Protein AF-A0A349M7J9-F1 (afdb_monomer_lite)

Sequence (67 aa):
AQQWQWTFNYPQYGATSQGAQVIDLPVNRPVEFYVTSKDVLHGFSIRALGVRVDANPGQVTTTPIVT

Foldseek 3Di:
DEPPWDKDDDVVVRDIDGRDPDDDDDAQDKDKDWAAYPDAKDWDDDVVFPDTDIHYHPDTDMDITTD

pLDDT: mean 92.01, std 7.14, range [62.16, 98.0]

Secondary structure (DSSP, 8-state):
-BTTB-EEEEGGGTEEEES-S-----SSSEEEEEE-BSSS-EEEEEGGGTEEEEE-BT--EEEEEE-

Radius of gyration: 11.69 Å; chains: 1; bounding box: 24×21×30 Å

Structure (mmCIF, N/CA/C/O backbone):
data_AF-A0A349M7J9-F1
#
_entry.id   AF-A0A349M7J9-F1
#
loop_
_atom_site.group_PDB
_atom_site.id
_atom_site.type_symbol
_atom_site.label_atom_id
_atom_site.label_alt_id
_atom_site.label_comp_id
_atom_site.label_asym_id
_atom_site.label_entity_id
_atom_site.label_seq_id
_atom_site.pdbx_PDB_ins_code
_atom_site.Cartn_x
_atom_site.Cartn_y
_atom_site.Cartn_z
_atom_site.occupancy
_atom_site.B_iso_or_equiv
_atom_site.auth_seq_id
_atom_site.auth_comp_id
_atom_site.auth_asym_id
_atom_site.auth_atom_id
_atom_site.pdbx_PDB_model_num
ATOM 1 N N . ALA A 1 1 ? -4.084 -4.412 6.907 1.00 85.69 1 ALA A N 1
ATOM 2 C CA . ALA A 1 1 ? -3.283 -5.016 7.989 1.00 85.69 1 ALA A CA 1
ATOM 3 C C . ALA A 1 1 ? -4.193 -5.445 9.127 1.00 85.69 1 ALA A C 1
ATOM 5 O O . ALA A 1 1 ? -5.264 -4.866 9.274 1.00 85.69 1 ALA A O 1
ATOM 6 N N . GLN A 1 2 ? -3.777 -6.454 9.880 1.00 90.69 2 GLN A N 1
ATOM 7 C CA . GLN A 1 2 ? -4.342 -6.841 11.174 1.00 90.69 2 GLN A CA 1
ATOM 8 C C . GLN A 1 2 ? -3.200 -7.408 12.032 1.00 90.69 2 GLN A C 1
ATOM 10 O O . GLN A 1 2 ? -2.120 -7.682 11.496 1.00 90.69 2 GLN A O 1
ATOM 15 N N . GLN A 1 3 ? -3.399 -7.579 13.337 1.00 88.38 3 GLN A N 1
ATOM 16 C CA . GLN A 1 3 ? -2.380 -8.129 14.229 1.00 88.38 3 GLN A CA 1
ATOM 17 C C . GLN A 1 3 ? -1.761 -9.406 13.649 1.00 88.38 3 GLN A C 1
ATOM 19 O O . GLN A 1 3 ? -2.448 -10.372 13.319 1.00 88.38 3 GLN A O 1
ATOM 24 N N . TRP A 1 4 ? -0.434 -9.346 13.494 1.00 87.44 4 TRP A N 1
ATOM 25 C CA . TRP A 1 4 ? 0.450 -10.416 13.015 1.00 87.44 4 TRP A CA 1
ATOM 26 C C . TRP A 1 4 ? 0.226 -10.904 11.580 1.00 87.44 4 TRP A C 1
ATOM 28 O O . TRP A 1 4 ? 0.856 -11.878 11.171 1.00 87.44 4 TRP A O 1
ATOM 38 N N . GLN A 1 5 ? -0.616 -10.234 10.790 1.00 90.06 5 GLN A N 1
ATOM 39 C CA . GLN A 1 5 ? -0.971 -10.725 9.464 1.00 90.06 5 GLN A CA 1
ATOM 40 C C . GLN A 1 5 ? -1.157 -9.607 8.437 1.00 90.06 5 GLN A C 1
ATOM 42 O O . GLN A 1 5 ? -1.876 -8.621 8.635 1.00 90.06 5 GLN A O 1
ATOM 47 N N . TRP A 1 6 ? -0.559 -9.827 7.267 1.00 91.81 6 TRP A N 1
ATOM 48 C CA . TRP A 1 6 ? -0.808 -9.033 6.073 1.00 91.81 6 TRP A CA 1
ATOM 49 C C . TRP A 1 6 ? -1.782 -9.755 5.139 1.00 91.81 6 TRP A C 1
ATOM 51 O O . TRP A 1 6 ? -1.945 -10.976 5.151 1.00 91.81 6 TRP A O 1
ATOM 61 N N . THR A 1 7 ? -2.514 -8.964 4.366 1.00 92.50 7 THR A N 1
ATOM 62 C CA . THR A 1 7 ? -3.406 -9.439 3.310 1.00 92.50 7 THR A CA 1
ATOM 63 C C . THR A 1 7 ? -3.223 -8.502 2.136 1.00 92.50 7 THR A C 1
ATOM 65 O O . THR A 1 7 ? -3.328 -7.287 2.310 1.00 92.50 7 THR A O 1
ATOM 68 N N . PHE A 1 8 ? -2.945 -9.065 0.967 1.00 93.31 8 PHE A N 1
ATOM 69 C CA . PHE A 1 8 ? -2.703 -8.316 -0.259 1.00 93.31 8 PHE A CA 1
ATOM 70 C C . PHE A 1 8 ? -3.855 -8.562 -1.224 1.00 93.31 8 PHE A C 1
ATOM 72 O O . PHE A 1 8 ? -4.205 -9.708 -1.498 1.00 93.31 8 PHE A O 1
ATOM 79 N N . ASN A 1 9 ? -4.463 -7.486 -1.716 1.00 93.12 9 ASN A N 1
ATOM 80 C CA . ASN A 1 9 ? -5.527 -7.551 -2.710 1.00 93.12 9 ASN A CA 1
ATOM 81 C C . ASN A 1 9 ? -4.992 -6.999 -4.028 1.00 93.12 9 ASN A C 1
ATOM 83 O O . ASN A 1 9 ? -4.456 -5.892 -4.055 1.00 93.12 9 ASN A O 1
ATOM 87 N N . TYR A 1 10 ? -5.180 -7.753 -5.106 1.00 93.44 10 TYR A N 1
ATOM 88 C CA . TYR A 1 10 ? -4.784 -7.393 -6.460 1.00 93.44 10 TYR A CA 1
ATOM 89 C C . TYR A 1 10 ? -6.041 -7.218 -7.321 1.00 93.44 10 TYR A C 1
ATOM 91 O O . TYR A 1 10 ? -6.433 -8.136 -8.047 1.00 93.44 10 TYR A O 1
ATOM 99 N N . PRO A 1 11 ? -6.711 -6.054 -7.245 1.00 91.25 11 PRO A N 1
ATOM 100 C CA . PRO A 1 11 ? -8.004 -5.847 -7.897 1.00 91.25 11 PRO A CA 1
ATOM 101 C C . PRO A 1 11 ? -7.933 -6.014 -9.419 1.00 91.25 11 PRO A C 1
ATOM 103 O O . PRO A 1 11 ? -8.859 -6.555 -10.012 1.00 91.25 11 PRO A O 1
ATOM 106 N N . GLN A 1 12 ? -6.810 -5.638 -10.040 1.00 89.62 12 GLN A N 1
ATOM 107 C CA . GLN A 1 12 ? -6.583 -5.802 -11.482 1.00 89.62 12 GLN A CA 1
ATOM 108 C C . GLN A 1 12 ? -6.579 -7.270 -11.936 1.00 89.62 12 GLN A C 1
ATOM 110 O O . GLN A 1 12 ? -6.900 -7.550 -13.086 1.00 89.62 12 GLN A O 1
ATOM 115 N N . TYR A 1 13 ? -6.238 -8.199 -11.040 1.00 89.56 13 TYR A N 1
ATOM 116 C CA . TYR A 1 13 ? -6.182 -9.634 -11.323 1.00 89.56 13 TYR A CA 1
ATOM 117 C C . TYR A 1 13 ? -7.334 -10.412 -10.671 1.00 89.56 13 TYR A C 1
ATOM 119 O O . TYR A 1 13 ? -7.367 -11.635 -10.766 1.00 89.56 13 TYR A O 1
ATOM 127 N N . GLY A 1 14 ? -8.259 -9.733 -9.978 1.00 90.56 14 GLY A N 1
ATOM 128 C CA . GLY A 1 14 ? -9.336 -10.384 -9.222 1.00 90.56 14 GLY A CA 1
ATOM 129 C C . GLY A 1 14 ? -8.832 -11.352 -8.143 1.00 90.56 14 GLY A C 1
ATOM 130 O O . GLY A 1 14 ? -9.539 -12.295 -7.795 1.00 90.56 14 GLY A O 1
ATOM 131 N N . ALA A 1 15 ? -7.608 -11.151 -7.643 1.00 87.62 15 ALA A N 1
ATOM 132 C CA . ALA A 1 15 ? -6.924 -12.083 -6.752 1.00 87.62 15 ALA A CA 1
ATOM 133 C C . ALA A 1 15 ? -6.677 -11.469 -5.369 1.00 87.62 15 ALA A C 1
ATOM 135 O O . ALA A 1 15 ? -6.363 -10.285 -5.240 1.00 87.62 15 ALA A O 1
ATOM 136 N N . THR A 1 16 ? -6.747 -12.301 -4.332 1.00 87.06 16 THR A N 1
ATOM 137 C CA . THR A 1 16 ? -6.437 -11.917 -2.952 1.00 87.06 16 THR A CA 1
ATOM 138 C C . THR A 1 16 ? -5.529 -12.961 -2.323 1.00 87.06 16 THR A C 1
ATOM 140 O O . THR A 1 16 ? -5.822 -14.152 -2.356 1.00 87.06 16 THR A O 1
ATOM 143 N N . SER A 1 17 ? -4.459 -12.496 -1.686 1.00 81.56 17 SER A N 1
ATOM 144 C CA . SER A 1 17 ? -3.549 -13.317 -0.901 1.00 81.56 17 SER A CA 1
ATOM 145 C C . SER A 1 17 ? -3.779 -13.038 0.589 1.00 81.56 17 SER A C 1
ATOM 147 O O . SER A 1 17 ? -3.365 -11.997 1.108 1.00 81.56 17 SER A O 1
ATOM 149 N N . GLN A 1 18 ? -4.515 -13.924 1.274 1.00 70.44 18 GLN A N 1
ATOM 150 C CA . GLN A 1 18 ? -4.822 -13.807 2.709 1.00 70.44 18 GLN A CA 1
ATOM 151 C C . GLN A 1 18 ? -3.848 -14.631 3.546 1.00 70.44 18 GLN A C 1
ATOM 153 O O . GLN A 1 18 ? -3.635 -15.805 3.270 1.00 70.44 18 GLN A O 1
ATOM 158 N N . GLY A 1 19 ? -3.261 -14.029 4.586 1.00 65.25 19 GLY A N 1
ATOM 159 C CA . GLY A 1 19 ? -2.261 -14.735 5.406 1.00 65.25 19 GLY A CA 1
ATOM 160 C C . GLY A 1 19 ? -0.922 -14.918 4.713 1.00 65.25 19 GLY A C 1
ATOM 161 O O . GLY A 1 19 ? -0.031 -15.575 5.241 1.00 65.25 19 GLY A O 1
AT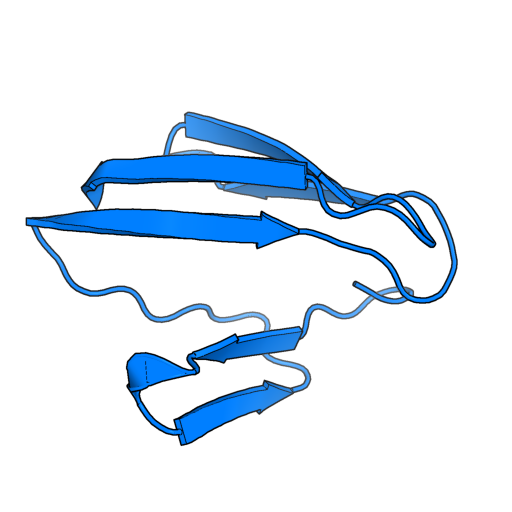OM 162 N N . ALA A 1 20 ? -0.769 -14.301 3.549 1.00 62.16 20 ALA A N 1
ATOM 163 C CA . ALA A 1 20 ? 0.466 -14.308 2.816 1.00 62.16 20 ALA A CA 1
ATOM 164 C C . ALA A 1 20 ? 1.506 -13.455 3.541 1.00 62.16 20 ALA A C 1
ATOM 166 O O . ALA A 1 20 ? 1.335 -12.252 3.738 1.00 62.16 20 ALA A O 1
ATOM 167 N N . GLN A 1 21 ? 2.627 -14.085 3.872 1.00 73.25 21 GLN A N 1
ATOM 168 C CA . GLN A 1 21 ? 3.892 -13.388 4.100 1.00 73.25 21 GLN A CA 1
ATOM 169 C C . GLN A 1 21 ? 4.592 -13.040 2.772 1.00 73.25 21 GLN A C 1
ATOM 171 O O . GLN A 1 21 ? 5.690 -12.492 2.783 1.00 73.25 21 GLN A O 1
ATOM 176 N N . VAL A 1 22 ? 3.963 -13.361 1.635 1.00 84.75 22 VAL A N 1
ATOM 177 C CA . VAL A 1 22 ? 4.504 -13.186 0.286 1.00 84.75 22 VAL A CA 1
ATOM 178 C C . VAL A 1 22 ? 3.628 -12.215 -0.498 1.00 84.75 22 VAL A C 1
ATOM 180 O O . VAL A 1 22 ? 2.401 -12.315 -0.484 1.00 84.75 22 VAL A O 1
ATOM 183 N N . ILE A 1 23 ? 4.276 -11.273 -1.177 1.00 88.81 23 ILE A N 1
ATOM 184 C CA . ILE A 1 23 ? 3.657 -10.352 -2.126 1.00 88.81 23 ILE A CA 1
ATOM 185 C C . ILE A 1 23 ? 4.296 -10.586 -3.496 1.00 88.81 23 ILE A C 1
ATOM 187 O O . ILE A 1 23 ? 5.521 -10.611 -3.603 1.00 88.81 23 ILE A O 1
ATOM 191 N N . ASP A 1 24 ? 3.472 -10.760 -4.525 1.00 91.19 24 ASP A N 1
ATOM 192 C CA . ASP A 1 24 ? 3.908 -10.980 -5.901 1.00 91.19 24 ASP A CA 1
ATOM 193 C C . ASP A 1 24 ? 3.650 -9.706 -6.694 1.00 91.19 24 ASP A C 1
ATOM 195 O O . ASP A 1 24 ? 2.528 -9.197 -6.733 1.00 91.19 24 ASP A O 1
ATOM 199 N N . LEU A 1 25 ? 4.699 -9.171 -7.312 1.00 92.75 25 LEU A N 1
ATOM 200 C CA . LEU A 1 25 ? 4.634 -7.921 -8.053 1.00 92.75 25 LEU A CA 1
ATOM 201 C C . LEU A 1 25 ? 5.137 -8.135 -9.485 1.00 92.75 25 LEU A C 1
ATOM 203 O O . LEU A 1 25 ? 6.070 -8.913 -9.695 1.00 92.75 25 LEU A O 1
ATOM 207 N N . PRO A 1 26 ? 4.554 -7.446 -10.483 1.00 93.19 26 PRO A N 1
ATOM 208 C CA . PRO A 1 26 ? 5.114 -7.435 -11.831 1.00 93.19 26 PRO A CA 1
ATOM 209 C C . PRO A 1 26 ? 6.514 -6.809 -11.806 1.00 93.19 26 PRO A C 1
ATOM 211 O O . PRO A 1 26 ? 6.769 -5.948 -10.977 1.00 93.19 26 PRO A O 1
ATOM 214 N N . VAL A 1 27 ? 7.405 -7.195 -12.718 1.00 94.75 27 VAL A N 1
ATOM 215 C CA . VAL A 1 27 ? 8.771 -6.638 -12.818 1.00 94.75 27 VAL A CA 1
ATOM 216 C C . VAL A 1 27 ? 8.795 -5.468 -13.809 1.00 94.75 27 VAL A C 1
ATOM 218 O O . VAL A 1 27 ? 8.143 -5.550 -14.854 1.00 94.75 27 VAL A O 1
ATOM 221 N N . ASN A 1 28 ? 9.568 -4.409 -13.533 1.00 95.25 28 ASN A N 1
ATOM 222 C CA . ASN A 1 28 ? 9.725 -3.227 -14.394 1.00 95.25 28 ASN A CA 1
ATOM 223 C C . ASN A 1 28 ? 8.395 -2.517 -14.689 1.00 95.25 28 ASN A C 1
ATOM 225 O O . ASN A 1 28 ? 8.087 -2.153 -15.838 1.00 95.25 28 ASN A O 1
ATOM 229 N N . ARG A 1 29 ? 7.556 -2.366 -13.660 1.00 94.38 29 ARG A N 1
ATOM 230 C CA . ARG A 1 29 ? 6.236 -1.736 -13.773 1.00 94.38 29 ARG A CA 1
ATOM 231 C C . ARG A 1 29 ? 5.960 -0.819 -12.579 1.00 94.38 29 ARG A C 1
ATOM 233 O O . ARG A 1 29 ? 6.318 -1.158 -11.455 1.00 94.38 29 ARG A O 1
ATOM 240 N N . PRO A 1 30 ? 5.291 0.328 -12.795 1.00 95.00 30 PRO A N 1
ATOM 241 C CA . PRO A 1 30 ? 4.760 1.112 -11.692 1.00 95.00 30 PRO A CA 1
ATOM 242 C C . PRO A 1 30 ? 3.745 0.293 -10.891 1.00 95.00 30 PRO A C 1
ATOM 244 O O . PRO A 1 30 ? 2.844 -0.321 -11.466 1.00 95.00 30 PRO A O 1
ATOM 247 N N . VAL A 1 31 ? 3.883 0.310 -9.569 1.00 94.81 31 VAL A N 1
ATOM 248 C CA . VAL A 1 31 ? 2.933 -0.280 -8.623 1.00 94.81 31 VAL A CA 1
ATOM 249 C C . VAL A 1 31 ? 2.583 0.780 -7.591 1.00 94.81 31 VAL A C 1
ATOM 251 O O . VAL A 1 31 ? 3.460 1.475 -7.083 1.00 94.81 31 VAL A O 1
ATOM 254 N N . GLU A 1 32 ? 1.303 0.892 -7.258 1.00 95.94 32 GLU A N 1
ATOM 255 C CA . GLU A 1 32 ? 0.833 1.756 -6.181 1.00 95.94 32 GLU A CA 1
ATOM 256 C C . GLU A 1 32 ? 0.221 0.907 -5.071 1.00 95.94 32 GLU A C 1
ATOM 258 O O . GLU A 1 32 ? -0.724 0.145 -5.291 1.00 95.94 32 GLU A O 1
ATOM 263 N N . PHE A 1 33 ? 0.769 1.034 -3.865 1.00 96.00 33 PHE A N 1
ATOM 264 C CA . PHE A 1 33 ? 0.197 0.395 -2.691 1.00 96.00 33 PHE A CA 1
ATOM 265 C C . PHE A 1 33 ? -0.852 1.295 -2.060 1.00 96.00 33 PHE A C 1
ATOM 267 O 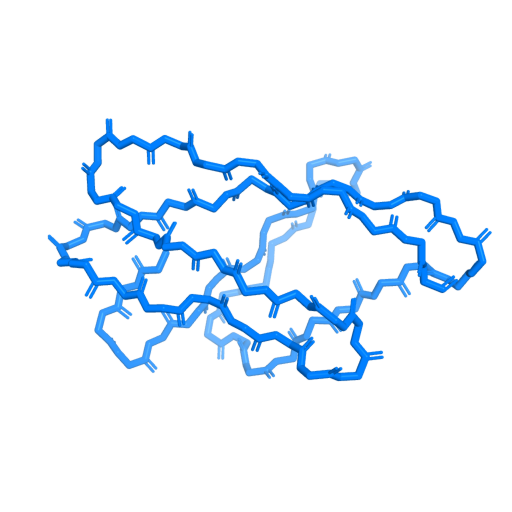O . PHE A 1 33 ? -0.578 2.455 -1.768 1.00 96.00 33 PHE A O 1
ATOM 274 N N . TYR A 1 34 ? -2.011 0.713 -1.769 1.00 97.44 34 TYR A N 1
ATOM 275 C CA . TYR A 1 34 ? -3.062 1.305 -0.951 1.00 97.44 34 TYR A CA 1
ATOM 276 C C . TYR A 1 34 ? -3.050 0.595 0.398 1.00 97.44 34 TYR A C 1
ATOM 278 O O . TYR A 1 34 ? -3.412 -0.579 0.502 1.00 97.44 34 TYR A O 1
ATOM 286 N N . VAL A 1 35 ? -2.582 1.286 1.432 1.00 97.25 35 VAL A N 1
ATOM 287 C CA . VAL A 1 35 ? -2.283 0.685 2.731 1.00 97.25 35 VAL A CA 1
ATOM 288 C C . VAL A 1 35 ? -3.278 1.177 3.774 1.00 97.25 35 VAL A C 1
ATOM 290 O O . VAL A 1 35 ? -3.505 2.373 3.927 1.00 97.25 35 VAL A O 1
ATOM 293 N N . THR A 1 36 ? -3.883 0.239 4.503 1.00 97.88 36 THR A N 1
ATOM 294 C CA . THR A 1 36 ? -4.804 0.519 5.613 1.00 97.88 36 THR A CA 1
ATOM 295 C C . THR A 1 36 ? -4.749 -0.593 6.660 1.00 97.88 36 THR A C 1
ATOM 297 O O . THR A 1 36 ? -4.207 -1.683 6.414 1.00 97.88 36 THR A O 1
ATOM 300 N N . SER A 1 37 ? -5.322 -0.341 7.834 1.00 97.12 37 SER A N 1
ATOM 301 C CA . SER A 1 37 ? -5.429 -1.306 8.926 1.00 97.12 37 SER A CA 1
ATOM 302 C C . SER A 1 37 ? -6.880 -1.574 9.327 1.00 97.12 37 SER A C 1
ATOM 304 O O . SER A 1 37 ? -7.742 -0.709 9.202 1.00 97.12 37 SER A O 1
ATOM 306 N N . LYS A 1 38 ? -7.148 -2.796 9.796 1.00 96.00 38 LYS A N 1
ATOM 307 C CA . LYS A 1 38 ? -8.448 -3.211 10.334 1.00 96.00 38 LYS A CA 1
ATOM 308 C C . LYS A 1 38 ?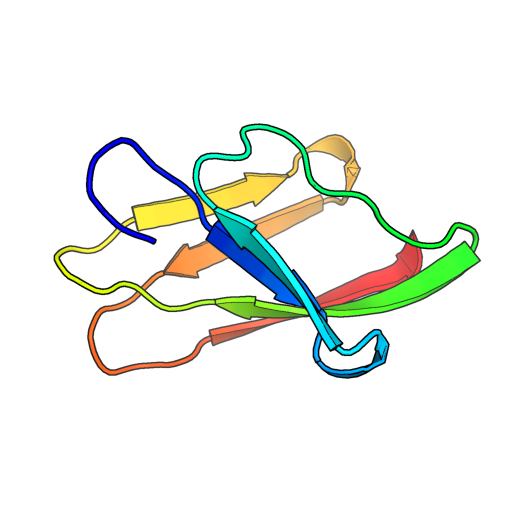 -8.570 -2.988 11.843 1.00 96.00 38 LYS A C 1
ATOM 310 O O . LYS A 1 38 ? -9.687 -3.005 12.343 1.00 96.00 38 LYS A O 1
ATOM 315 N N . ASP A 1 39 ? -7.455 -2.832 12.557 1.00 95.75 39 ASP A N 1
ATOM 316 C CA . ASP A 1 39 ? -7.426 -2.832 14.023 1.00 95.75 39 ASP A CA 1
ATOM 317 C C . ASP A 1 39 ? -6.620 -1.666 14.616 1.00 95.75 39 ASP A C 1
ATOM 319 O O . ASP A 1 39 ? -7.204 -0.701 15.100 1.00 95.75 39 ASP A O 1
ATOM 323 N N . VAL A 1 40 ? -5.290 -1.724 14.572 1.00 96.62 40 VAL A N 1
ATOM 324 C CA . VAL A 1 40 ? -4.365 -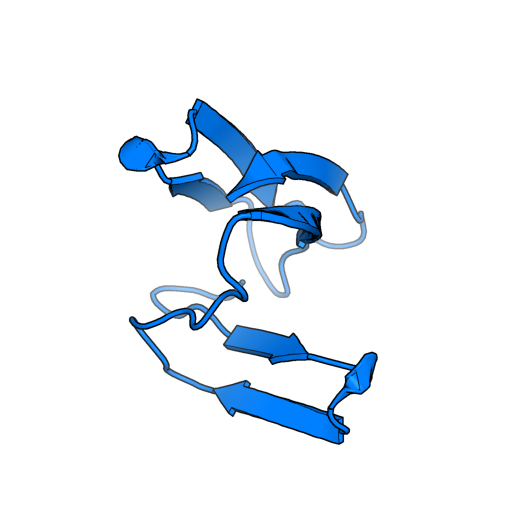0.759 15.184 1.00 96.62 40 VAL A CA 1
ATOM 325 C C . VAL A 1 40 ? -3.400 -0.196 14.146 1.00 96.62 40 VAL A C 1
ATOM 327 O O . VAL A 1 40 ? -3.398 -0.616 12.991 1.00 96.62 40 VAL A O 1
ATOM 330 N N . LEU A 1 41 ? -2.580 0.775 14.540 1.00 97.00 41 LEU A N 1
ATOM 331 C CA . LEU A 1 41 ? -1.521 1.294 13.681 1.00 97.00 41 LEU A CA 1
ATOM 332 C C . LEU A 1 41 ? -0.448 0.219 13.457 1.00 97.00 41 LEU A C 1
ATOM 334 O O . LEU A 1 41 ? 0.074 -0.351 14.416 1.00 97.00 41 LEU A O 1
ATOM 338 N N . HIS A 1 42 ? -0.087 -0.018 12.195 1.00 95.81 42 HIS A N 1
ATOM 339 C CA . HIS A 1 42 ? 1.063 -0.852 11.819 1.00 95.81 42 HIS A CA 1
ATOM 340 C C . HIS A 1 42 ? 1.995 -0.083 10.889 1.00 95.81 42 HIS A C 1
ATOM 342 O O . HIS A 1 42 ? 1.555 0.798 10.161 1.00 95.81 42 HIS A O 1
ATOM 348 N N . GLY A 1 43 ? 3.271 -0.463 10.849 1.00 95.12 43 GLY A N 1
ATOM 349 C CA . GLY A 1 43 ? 4.205 0.029 9.836 1.00 95.12 43 GLY A CA 1
ATOM 350 C C . GLY A 1 43 ? 4.306 -0.946 8.665 1.00 95.12 43 GLY A C 1
ATOM 351 O O . GLY A 1 43 ? 4.720 -2.090 8.859 1.00 95.12 43 GLY A O 1
ATOM 352 N N . PHE A 1 44 ? 3.977 -0.504 7.451 1.00 94.81 44 PHE A N 1
ATOM 353 C CA . PHE A 1 44 ? 4.240 -1.251 6.220 1.00 94.81 44 PHE A CA 1
ATOM 354 C C . PHE A 1 44 ? 5.583 -0.810 5.633 1.00 94.81 44 PHE A C 1
ATOM 356 O O . PHE A 1 44 ? 5.790 0.368 5.340 1.00 94.81 44 PHE A O 1
ATOM 363 N N . SER A 1 45 ? 6.528 -1.739 5.471 1.00 94.44 45 SER A N 1
ATOM 364 C CA . SER A 1 45 ? 7.835 -1.418 4.896 1.00 94.44 45 SER A CA 1
ATOM 365 C C .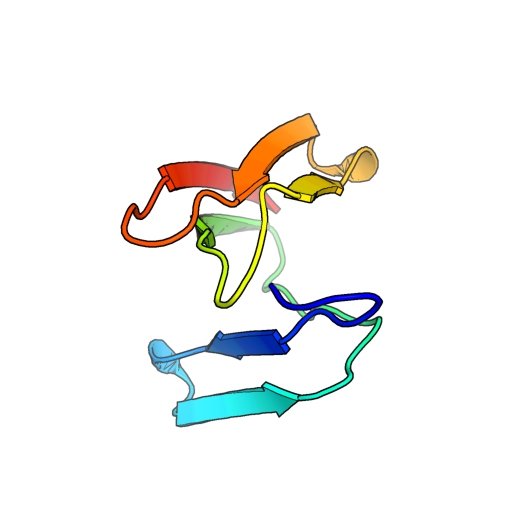 SER A 1 45 ? 8.420 -2.585 4.115 1.00 94.44 45 SER A C 1
ATOM 367 O O . SER A 1 45 ? 8.452 -3.715 4.600 1.00 94.44 45 SER A O 1
ATOM 369 N N . ILE A 1 46 ? 8.933 -2.279 2.923 1.00 93.06 46 ILE A N 1
ATOM 370 C CA . ILE A 1 46 ? 9.676 -3.208 2.074 1.00 93.06 46 ILE A CA 1
ATOM 371 C C . ILE A 1 46 ? 10.999 -2.532 1.720 1.00 93.06 46 ILE A C 1
ATOM 373 O O . ILE A 1 46 ? 11.058 -1.673 0.842 1.00 93.06 46 ILE A O 1
ATOM 377 N N . ARG A 1 47 ? 12.075 -2.922 2.413 1.00 92.94 47 ARG A N 1
ATOM 378 C CA . ARG A 1 47 ? 13.402 -2.298 2.260 1.00 92.94 47 ARG A CA 1
ATOM 379 C C . ARG A 1 47 ? 13.937 -2.350 0.831 1.00 92.94 47 ARG A C 1
ATOM 381 O O . ARG A 1 47 ? 14.443 -1.342 0.358 1.00 92.94 47 ARG A O 1
ATOM 388 N N . ALA A 1 48 ? 1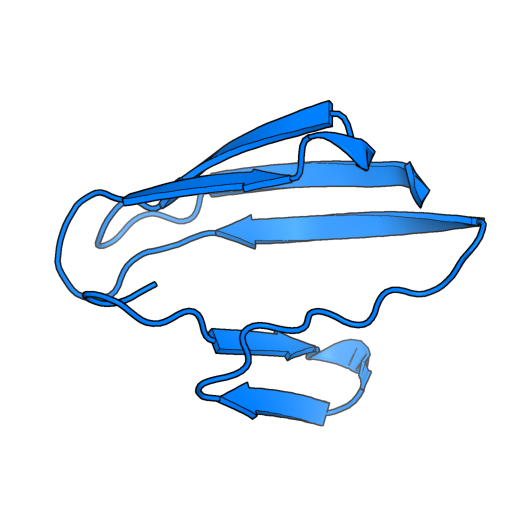3.794 -3.489 0.152 1.00 91.50 48 ALA A N 1
ATOM 389 C CA . ALA A 1 48 ? 14.284 -3.668 -1.217 1.00 91.50 48 ALA A CA 1
ATOM 390 C C . ALA A 1 48 ? 13.619 -2.718 -2.230 1.00 91.50 48 ALA A C 1
ATOM 392 O O . ALA A 1 48 ? 14.207 -2.426 -3.261 1.00 91.50 48 ALA A O 1
ATOM 393 N N . LEU A 1 49 ? 12.420 -2.219 -1.911 1.00 93.12 49 LEU A N 1
ATOM 394 C CA . LEU A 1 49 ? 11.653 -1.296 -2.749 1.00 93.12 49 LEU A CA 1
ATOM 395 C C . LEU A 1 49 ? 11.703 0.148 -2.220 1.00 93.12 49 LEU A C 1
ATOM 397 O O . LEU A 1 49 ? 11.024 1.017 -2.753 1.00 93.12 49 LEU A O 1
ATOM 401 N N . GLY A 1 50 ? 12.454 0.415 -1.142 1.00 91.81 50 GLY A N 1
ATOM 402 C CA . GLY A 1 50 ? 12.523 1.741 -0.518 1.00 91.81 50 GLY A CA 1
ATOM 403 C C . GLY A 1 50 ? 11.214 2.213 0.130 1.00 91.81 50 GLY A C 1
ATOM 404 O O . GLY A 1 50 ? 11.063 3.400 0.401 1.00 91.81 50 GLY A O 1
ATOM 405 N N . VAL A 1 51 ? 10.266 1.308 0.398 1.00 94.75 51 VAL A N 1
ATOM 406 C CA . VAL A 1 51 ? 8.932 1.661 0.909 1.00 94.75 51 VAL A CA 1
ATOM 407 C C . VAL A 1 51 ? 8.914 1.707 2.430 1.00 94.75 51 VAL A C 1
ATOM 409 O O . VAL A 1 51 ? 9.334 0.756 3.103 1.00 94.75 51 VAL A O 1
ATOM 412 N N . ARG A 1 52 ? 8.328 2.776 2.975 1.00 95.25 52 ARG A N 1
ATOM 413 C CA . ARG A 1 52 ? 7.859 2.849 4.361 1.00 95.25 52 ARG A CA 1
ATOM 414 C C . ARG A 1 52 ? 6.641 3.766 4.454 1.00 95.25 52 ARG A C 1
ATOM 416 O O . ARG A 1 52 ? 6.729 4.932 4.093 1.00 95.25 52 ARG A O 1
ATOM 423 N N . VAL A 1 53 ? 5.536 3.243 4.969 1.00 97.00 53 VAL A N 1
ATOM 424 C CA . VAL A 1 53 ? 4.288 3.985 5.176 1.00 97.00 53 VAL A CA 1
ATOM 425 C C . VAL A 1 53 ? 3.507 3.377 6.338 1.00 97.00 53 VAL A C 1
ATOM 427 O O . VAL A 1 53 ? 3.657 2.191 6.639 1.00 97.00 53 VAL A O 1
ATOM 430 N N . ASP A 1 54 ? 2.669 4.173 6.989 1.00 97.69 54 ASP A N 1
ATOM 431 C CA . ASP A 1 54 ? 1.809 3.690 8.064 1.00 97.69 54 ASP A CA 1
ATOM 432 C C . ASP A 1 54 ? 0.511 3.081 7.514 1.00 97.69 54 ASP A C 1
ATOM 434 O O . ASP A 1 54 ? -0.084 3.562 6.550 1.00 97.69 54 ASP A O 1
ATOM 438 N N . ALA A 1 55 ? 0.063 2.004 8.152 1.00 97.50 55 ALA A N 1
ATOM 439 C CA . ALA A 1 55 ? -1.242 1.399 7.952 1.00 97.50 55 ALA A CA 1
ATOM 440 C C . ALA A 1 55 ? -2.170 1.875 9.074 1.00 97.50 55 ALA A C 1
ATOM 442 O O . ALA A 1 55 ? -2.146 1.341 10.184 1.00 97.50 55 ALA A O 1
ATOM 443 N N . ASN A 1 56 ? -2.988 2.879 8.771 1.00 97.62 56 ASN A N 1
ATOM 444 C CA . ASN A 1 56 ? -3.835 3.554 9.749 1.00 97.62 56 ASN A CA 1
ATOM 445 C C . ASN A 1 56 ? -5.276 3.014 9.702 1.00 97.62 56 ASN A C 1
ATOM 447 O O . ASN A 1 56 ? -5.854 2.935 8.614 1.00 97.62 56 ASN A O 1
ATOM 451 N N . PRO A 1 57 ? -5.889 2.639 10.840 1.00 97.81 57 PRO A N 1
ATOM 452 C CA . PRO A 1 57 ? -7.299 2.269 10.866 1.00 97.81 57 PRO A CA 1
ATOM 453 C C . PRO A 1 57 ? -8.193 3.413 10.377 1.00 97.81 57 PRO A C 1
ATOM 455 O O . PRO A 1 57 ? -8.043 4.556 10.802 1.00 97.81 57 PRO A O 1
ATOM 458 N N . GLY A 1 58 ? -9.117 3.108 9.464 1.00 97.38 58 GLY A N 1
ATOM 459 C CA . GLY A 1 58 ? -10.067 4.087 8.924 1.00 97.38 58 GLY A CA 1
ATOM 460 C C . GLY A 1 58 ? -9.475 5.109 7.947 1.00 97.38 58 GLY A C 1
ATOM 461 O O . GLY A 1 58 ? -10.192 6.015 7.531 1.00 97.38 58 GLY A O 1
ATOM 462 N N . GLN A 1 59 ? -8.200 4.984 7.566 1.00 97.56 59 GLN A N 1
ATOM 463 C CA . GLN A 1 59 ? -7.538 5.834 6.574 1.00 97.56 59 GLN A CA 1
ATOM 464 C C . GLN A 1 59 ? -6.784 4.966 5.562 1.00 97.56 59 GLN A C 1
ATOM 466 O O . GLN A 1 59 ? -6.292 3.886 5.896 1.00 97.56 59 GLN A O 1
ATOM 471 N N . VAL A 1 60 ? -6.683 5.439 4.322 1.00 98.00 60 VAL A N 1
ATOM 472 C CA . VAL A 1 60 ? -5.868 4.797 3.284 1.00 98.00 60 VAL A CA 1
ATOM 473 C C . VAL A 1 60 ? -4.685 5.700 2.987 1.00 98.00 60 VAL A C 1
ATOM 475 O O . VAL A 1 60 ? -4.862 6.877 2.681 1.00 98.00 60 VAL A O 1
ATOM 478 N N . THR A 1 61 ? -3.481 5.151 3.074 1.00 97.69 61 THR A N 1
ATOM 479 C CA . THR A 1 61 ? -2.251 5.844 2.689 1.00 97.69 61 THR A CA 1
ATOM 480 C C . THR A 1 61 ? -1.693 5.204 1.426 1.00 97.69 61 THR A C 1
ATOM 482 O O . THR A 1 61 ? -1.723 3.980 1.289 1.00 97.69 61 THR A O 1
ATOM 485 N N . THR A 1 62 ? -1.217 6.022 0.489 1.00 97.06 62 THR A N 1
ATOM 486 C CA . THR A 1 62 ? -0.696 5.553 -0.797 1.00 97.06 62 THR A CA 1
ATOM 487 C C . THR A 1 62 ? 0.817 5.700 -0.873 1.00 97.06 62 THR A C 1
ATOM 489 O O . THR A 1 62 ? 1.397 6.642 -0.333 1.00 97.06 62 THR A O 1
ATOM 492 N N . THR A 1 63 ? 1.482 4.747 -1.523 1.00 96.50 63 THR A N 1
ATOM 493 C CA . THR A 1 63 ? 2.918 4.841 -1.814 1.00 96.50 63 THR A CA 1
ATOM 494 C C . THR A 1 63 ? 3.222 4.197 -3.171 1.00 96.50 63 THR A C 1
ATOM 496 O O . THR A 1 63 ? 3.002 2.991 -3.340 1.00 96.50 63 THR A O 1
ATOM 499 N N . PRO A 1 64 ? 3.664 4.991 -4.164 1.00 95.81 64 PRO A N 1
ATOM 500 C CA . PRO A 1 64 ? 4.047 4.477 -5.468 1.00 95.81 64 PRO A CA 1
ATOM 501 C C . PRO A 1 64 ? 5.492 3.971 -5.455 1.00 95.81 64 PRO A C 1
ATOM 503 O O . PRO A 1 64 ? 6.363 4.541 -4.798 1.00 95.81 64 PRO A O 1
ATOM 506 N N . ILE A 1 65 ? 5.749 2.932 -6.239 1.00 94.50 65 ILE A N 1
ATOM 507 C CA . ILE A 1 65 ? 7.081 2.407 -6.534 1.00 94.50 65 ILE A CA 1
ATOM 508 C C . ILE A 1 65 ? 7.196 2.013 -8.004 1.00 94.50 65 ILE A C 1
ATOM 510 O O . ILE A 1 65 ? 6.199 1.898 -8.721 1.00 94.50 65 ILE A O 1
ATOM 514 N N . VAL A 1 66 ? 8.423 1.727 -8.423 1.00 92.81 66 VAL A N 1
ATOM 515 C CA . VAL A 1 66 ? 8.706 0.957 -9.633 1.00 92.81 66 VAL A CA 1
ATOM 516 C C . VAL A 1 66 ? 9.482 -0.281 -9.203 1.00 92.81 66 VAL A C 1
ATOM 518 O O . VAL A 1 66 ? 10.462 -0.163 -8.467 1.00 92.81 66 VAL A O 1
ATOM 521 N N . THR A 1 67 ? 8.982 -1.446 -9.597 1.00 90.38 67 THR A N 1
ATOM 522 C CA . THR A 1 67 ? 9.579 -2.761 -9.333 1.00 90.38 67 THR A CA 1
ATOM 523 C C . THR A 1 67 ? 10.610 -3.168 -10.363 1.00 90.38 67 THR A C 1
ATOM 525 O O . THR A 1 67 ? 10.546 -2.653 -11.502 1.00 90.38 67 THR A O 1
#